Protein AF-A0A8I2B6J0-F1 (afdb_monomer_lite)

Structure (mmCIF, N/CA/C/O backbone):
data_AF-A0A8I2B6J0-F1
#
_entry.id   AF-A0A8I2B6J0-F1
#
loop_
_atom_site.group_PDB
_atom_site.id
_atom_site.type_symbol
_atom_site.label_atom_id
_atom_site.label_alt_id
_atom_site.label_comp_id
_atom_site.label_asym_id
_atom_site.label_entity_id
_atom_site.label_seq_id
_atom_site.pdbx_PDB_ins_code
_atom_site.Cartn_x
_atom_site.Cartn_y
_atom_site.Cartn_z
_atom_site.occupancy
_atom_site.B_iso_or_equiv
_atom_site.auth_seq_id
_atom_site.auth_comp_id
_atom_site.auth_asym_id
_atom_site.auth_atom_id
_atom_site.pdbx_PDB_model_num
ATOM 1 N N . MET A 1 1 ? -18.695 4.225 -0.890 1.00 59.44 1 MET A N 1
ATOM 2 C CA . MET A 1 1 ? -17.745 3.247 -1.459 1.00 59.44 1 MET A CA 1
ATOM 3 C C . MET A 1 1 ? -16.549 3.201 -0.527 1.00 59.44 1 MET A C 1
ATOM 5 O O . MET A 1 1 ? -16.070 4.267 -0.164 1.00 59.44 1 MET A O 1
ATOM 9 N N . THR A 1 2 ? -16.141 2.014 -0.084 1.00 82.00 2 THR A N 1
ATOM 10 C CA . THR A 1 2 ? -15.019 1.823 0.850 1.00 82.00 2 THR A CA 1
ATOM 11 C C . THR A 1 2 ? -13.895 1.131 0.096 1.00 82.00 2 THR A C 1
ATOM 13 O O . THR A 1 2 ? -14.165 0.171 -0.619 1.00 82.00 2 THR A O 1
ATOM 16 N N . ILE A 1 3 ? -12.666 1.619 0.241 1.00 81.12 3 ILE A N 1
ATOM 17 C CA . ILE A 1 3 ? -11.475 1.020 -0.368 1.00 81.12 3 ILE A CA 1
ATOM 18 C C . ILE A 1 3 ? -10.672 0.364 0.754 1.00 81.12 3 ILE A C 1
ATOM 20 O O . ILE A 1 3 ? -10.423 0.998 1.781 1.00 81.12 3 ILE A O 1
ATOM 24 N N . ALA A 1 4 ? -10.313 -0.908 0.585 1.00 87.81 4 ALA A N 1
ATOM 25 C CA . ALA A 1 4 ? -9.485 -1.622 1.552 1.00 87.81 4 ALA A CA 1
ATOM 26 C C . ALA A 1 4 ? -8.018 -1.181 1.425 1.00 87.81 4 ALA A C 1
ATOM 28 O O . ALA A 1 4 ? -7.523 -1.011 0.312 1.00 87.81 4 ALA A O 1
ATOM 29 N N . VAL A 1 5 ? -7.326 -1.006 2.554 1.00 88.00 5 VAL A N 1
ATOM 30 C CA . VAL A 1 5 ? -5.896 -0.669 2.593 1.00 88.00 5 VAL A CA 1
ATOM 31 C C . VAL A 1 5 ? -5.163 -1.729 3.406 1.00 88.00 5 VAL A C 1
ATOM 33 O O . VAL A 1 5 ? -5.373 -1.822 4.615 1.00 88.00 5 VAL A O 1
ATOM 36 N N . ASP A 1 6 ? -4.280 -2.482 2.756 1.00 90.38 6 ASP A N 1
ATOM 37 C CA . ASP A 1 6 ? -3.460 -3.509 3.401 1.00 90.38 6 ASP A CA 1
ATOM 38 C C . ASP A 1 6 ? -2.009 -3.043 3.531 1.00 90.38 6 ASP A C 1
ATOM 40 O O . ASP A 1 6 ? -1.431 -2.444 2.621 1.00 90.38 6 ASP A O 1
ATOM 44 N N . LEU A 1 7 ? -1.393 -3.354 4.671 1.00 87.06 7 LEU A N 1
ATOM 45 C CA . LEU A 1 7 ? 0.026 -3.104 4.910 1.00 87.06 7 LEU A CA 1
ATOM 46 C C . LEU A 1 7 ? 0.840 -4.323 4.476 1.00 87.06 7 LEU A C 1
ATOM 48 O O . LEU A 1 7 ? 0.559 -5.447 4.892 1.00 87.06 7 LEU A O 1
ATOM 52 N N . THR A 1 8 ? 1.888 -4.104 3.688 1.00 86.62 8 THR A N 1
ATOM 53 C CA . THR A 1 8 ? 2.766 -5.181 3.219 1.00 86.62 8 THR A CA 1
ATOM 54 C C . THR A 1 8 ? 4.230 -4.767 3.263 1.00 86.62 8 THR A C 1
ATOM 56 O O . THR A 1 8 ? 4.569 -3.615 3.018 1.00 86.62 8 THR A O 1
ATOM 59 N N . THR A 1 9 ? 5.119 -5.709 3.567 1.00 84.94 9 THR A N 1
ATOM 60 C CA . THR A 1 9 ? 6.577 -5.527 3.453 1.00 84.94 9 THR A CA 1
ATOM 61 C C . THR A 1 9 ? 7.123 -6.035 2.118 1.00 84.94 9 THR A C 1
ATOM 63 O O . THR A 1 9 ? 8.318 -5.914 1.853 1.00 84.94 9 THR A O 1
ATOM 66 N N . LYS A 1 10 ? 6.265 -6.613 1.265 1.00 83.94 10 LYS A N 1
ATOM 67 C CA . LYS A 1 10 ? 6.659 -7.087 -0.066 1.00 83.94 10 LYS A CA 1
ATOM 68 C C . LYS A 1 10 ? 7.057 -5.906 -0.943 1.00 83.94 10 LYS A C 1
ATOM 70 O O . LY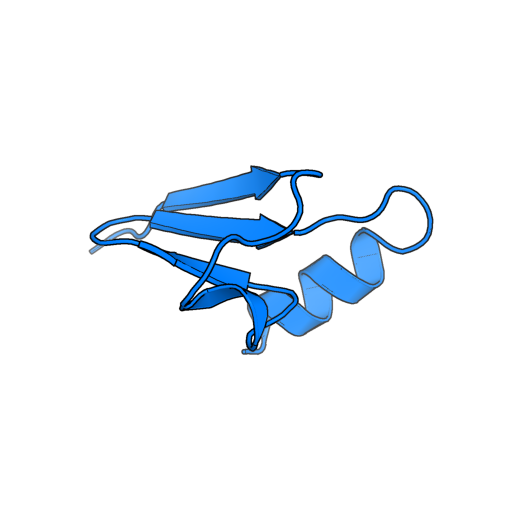S A 1 10 ? 6.437 -4.848 -0.876 1.00 83.94 10 LYS A O 1
ATOM 75 N N . THR A 1 11 ? 8.063 -6.089 -1.788 1.00 80.12 11 THR A N 1
ATOM 76 C CA . THR A 1 11 ? 8.401 -5.110 -2.826 1.00 80.12 11 THR A CA 1
ATOM 77 C C . THR A 1 11 ? 7.268 -5.059 -3.857 1.00 80.12 11 THR A C 1
ATOM 79 O O . THR A 1 11 ? 6.750 -6.119 -4.210 1.00 80.12 11 THR A O 1
ATOM 82 N N . PRO A 1 12 ? 6.849 -3.871 -4.326 1.00 78.12 12 PRO A N 1
ATOM 83 C CA . PRO A 1 12 ? 5.828 -3.784 -5.360 1.00 78.12 12 PRO A CA 1
ATOM 84 C C . PRO A 1 12 ? 6.301 -4.439 -6.660 1.00 78.12 12 PRO A C 1
ATOM 86 O O . PRO A 1 12 ? 7.422 -4.207 -7.117 1.00 78.12 12 PRO A O 1
ATOM 89 N N . GLU A 1 13 ? 5.440 -5.267 -7.245 1.00 81.06 13 GLU A N 1
ATOM 90 C CA . GLU A 1 13 ? 5.683 -5.941 -8.522 1.00 81.06 13 GLU A CA 1
ATOM 91 C C . GLU A 1 13 ? 5.347 -5.003 -9.695 1.00 81.06 13 GLU A C 1
ATOM 93 O O . GLU A 1 13 ? 4.588 -4.042 -9.551 1.00 81.06 13 GLU A O 1
ATOM 98 N N . ALA A 1 14 ? 5.928 -5.243 -10.874 1.00 76.62 14 ALA A N 1
ATOM 99 C CA . ALA A 1 14 ? 5.574 -4.481 -12.072 1.00 76.62 14 ALA A CA 1
ATOM 100 C C . ALA A 1 14 ? 4.095 -4.735 -12.446 1.00 76.62 14 ALA A C 1
ATOM 102 O O . ALA A 1 14 ? 3.651 -5.879 -12.358 1.00 76.62 14 ALA A O 1
ATOM 103 N N . PRO A 1 15 ? 3.331 -3.715 -12.886 1.00 76.62 15 PRO A N 1
ATOM 104 C CA . PRO A 1 15 ? 3.768 -2.371 -13.287 1.00 76.62 15 PRO A CA 1
ATOM 105 C C . PRO A 1 15 ? 3.873 -1.337 -12.146 1.00 76.62 15 PRO A C 1
ATOM 107 O O . PRO A 1 15 ? 4.344 -0.225 -12.377 1.00 76.62 15 PRO A O 1
ATOM 110 N N . TRP A 1 16 ? 3.465 -1.676 -10.922 1.00 72.81 16 TRP A N 1
ATOM 111 C CA . TRP A 1 16 ? 3.380 -0.740 -9.787 1.00 72.81 16 TRP A CA 1
ATOM 112 C C . TRP A 1 16 ? 4.705 -0.527 -9.047 1.00 72.81 16 TRP A C 1
ATOM 114 O O . TRP A 1 16 ? 4.805 0.339 -8.180 1.00 72.81 16 TRP A O 1
ATOM 124 N N . SER A 1 17 ? 5.758 -1.254 -9.430 1.00 67.19 17 SER A N 1
ATOM 125 C CA . SER A 1 17 ? 7.124 -1.091 -8.914 1.00 67.19 17 SER A CA 1
ATOM 126 C C . SER A 1 17 ? 7.679 0.337 -9.045 1.00 67.19 17 SER A C 1
ATOM 128 O O . SER A 1 17 ? 8.581 0.710 -8.296 1.00 67.19 17 SER A O 1
ATOM 130 N N . ALA A 1 18 ? 7.123 1.153 -9.949 1.00 61.38 18 ALA A N 1
ATOM 131 C CA . ALA A 1 18 ? 7.467 2.564 -10.134 1.00 61.38 18 ALA A CA 1
ATOM 132 C C . ALA A 1 18 ? 6.686 3.544 -9.227 1.00 61.38 18 ALA A C 1
ATOM 134 O O . ALA A 1 18 ? 6.989 4.736 -9.239 1.00 61.38 18 ALA A O 1
ATOM 135 N N . GLN A 1 19 ? 5.707 3.073 -8.440 1.00 63.59 19 GLN A N 1
ATOM 136 C CA . GLN A 1 19 ? 4.837 3.897 -7.581 1.00 63.59 19 GLN A CA 1
ATOM 137 C C . GLN A 1 19 ? 5.033 3.687 -6.056 1.00 63.59 19 GLN A C 1
ATOM 139 O O . GLN A 1 19 ? 4.065 3.722 -5.301 1.00 63.59 19 GLN A O 1
ATOM 144 N N . PRO A 1 20 ? 6.250 3.495 -5.504 1.00 63.94 20 PRO A N 1
ATOM 145 C CA . PRO A 1 20 ? 6.396 3.384 -4.054 1.00 63.94 20 PRO A CA 1
ATOM 146 C C . PRO A 1 20 ? 5.993 4.706 -3.363 1.00 63.94 20 PRO A C 1
ATOM 148 O O . PRO A 1 20 ? 6.402 5.777 -3.816 1.00 63.94 20 PRO A O 1
ATOM 151 N N . PRO A 1 21 ? 5.242 4.671 -2.242 1.00 73.88 21 PRO A N 1
ATOM 152 C CA . PRO A 1 21 ? 5.040 3.526 -1.351 1.00 73.88 21 PRO A CA 1
ATOM 153 C C . PRO A 1 21 ? 3.699 2.782 -1.520 1.00 73.88 21 PRO A C 1
ATOM 155 O O . PRO A 1 21 ? 3.322 2.057 -0.599 1.00 73.88 21 PRO A O 1
ATOM 158 N N . VAL A 1 22 ? 2.973 2.949 -2.632 1.00 81.81 22 VAL A N 1
ATOM 159 C CA . VAL A 1 22 ? 1.599 2.440 -2.788 1.00 81.81 22 VAL A CA 1
ATOM 160 C C . VAL A 1 22 ? 1.404 1.692 -4.110 1.00 81.81 22 VAL A C 1
ATOM 162 O O . VAL A 1 22 ? 1.779 2.194 -5.159 1.00 81.81 22 VAL A O 1
ATOM 165 N N . SER A 1 23 ? 0.751 0.530 -4.079 1.00 86.06 23 SER A N 1
ATOM 166 C CA . SER A 1 23 ? 0.266 -0.142 -5.295 1.00 86.06 23 SER A CA 1
ATOM 167 C C . SER A 1 23 ? -1.257 -0.165 -5.334 1.00 86.06 23 SER A C 1
ATOM 169 O O . SER A 1 23 ? -1.907 -0.484 -4.334 1.00 86.06 23 SER A O 1
ATOM 171 N N . LEU A 1 24 ? -1.819 0.181 -6.493 1.00 83.75 24 LEU A N 1
ATOM 172 C CA . LEU A 1 24 ? -3.260 0.180 -6.736 1.00 83.75 24 LEU A CA 1
ATOM 173 C C . LEU A 1 24 ? -3.685 -1.134 -7.389 1.00 83.75 24 LEU A C 1
ATOM 175 O O . LEU A 1 24 ? -3.184 -1.498 -8.452 1.00 83.75 24 LEU A O 1
ATOM 179 N N . HIS A 1 25 ? -4.654 -1.798 -6.775 1.00 82.25 25 HIS A N 1
ATOM 180 C CA . HIS A 1 25 ? -5.301 -3.000 -7.287 1.00 82.25 25 HIS A CA 1
ATOM 181 C C . HIS A 1 25 ? -6.816 -2.764 -7.359 1.00 82.25 25 HIS A C 1
ATOM 183 O O . HIS A 1 25 ? -7.329 -1.824 -6.752 1.00 82.25 25 HIS A O 1
ATOM 189 N N . ASP A 1 26 ? -7.543 -3.624 -8.076 1.00 81.12 26 ASP A N 1
ATOM 190 C CA . ASP A 1 26 ? -8.928 -3.366 -8.510 1.00 81.12 26 ASP A CA 1
ATOM 191 C C . ASP A 1 26 ? -9.887 -2.885 -7.403 1.00 81.12 26 ASP A C 1
ATOM 193 O O . ASP A 1 26 ? -10.757 -2.065 -7.673 1.00 81.12 26 ASP A O 1
ATOM 197 N N . ASN A 1 27 ? -9.726 -3.349 -6.156 1.00 82.56 27 ASN A N 1
ATOM 198 C CA . ASN A 1 27 ? -10.549 -2.931 -5.008 1.00 82.56 27 ASN A CA 1
ATOM 199 C C . ASN A 1 27 ? -9.748 -2.695 -3.717 1.00 82.56 27 ASN A C 1
ATOM 201 O O . ASN A 1 27 ? -10.318 -2.651 -2.621 1.00 82.56 27 ASN A O 1
ATOM 205 N N . LEU A 1 28 ? -8.425 -2.599 -3.822 1.00 84.88 28 LEU A N 1
ATOM 206 C CA . LEU A 1 28 ? -7.556 -2.534 -2.657 1.00 84.88 28 LEU A CA 1
ATOM 207 C C . LEU A 1 28 ? -6.287 -1.739 -2.947 1.00 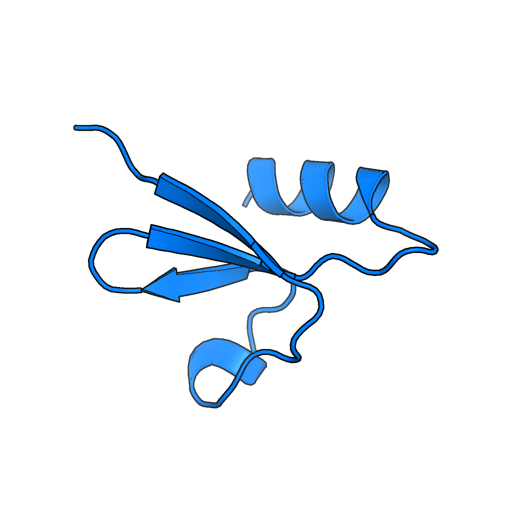84.88 28 LEU A C 1
ATOM 209 O O . LEU A 1 28 ? -5.806 -1.664 -4.077 1.00 84.88 28 LEU A O 1
ATOM 213 N N . VAL A 1 29 ? -5.741 -1.165 -1.887 1.00 87.25 29 VAL A N 1
ATOM 214 C CA . VAL A 1 29 ? -4.512 -0.386 -1.906 1.00 87.25 29 VAL A CA 1
ATOM 215 C C . VAL A 1 29 ? -3.493 -1.103 -1.038 1.00 87.25 29 VAL A C 1
ATOM 217 O O . VAL A 1 29 ? -3.736 -1.347 0.143 1.00 87.25 29 VAL A O 1
ATOM 220 N N . TRP A 1 30 ? -2.342 -1.441 -1.608 1.00 89.06 30 TR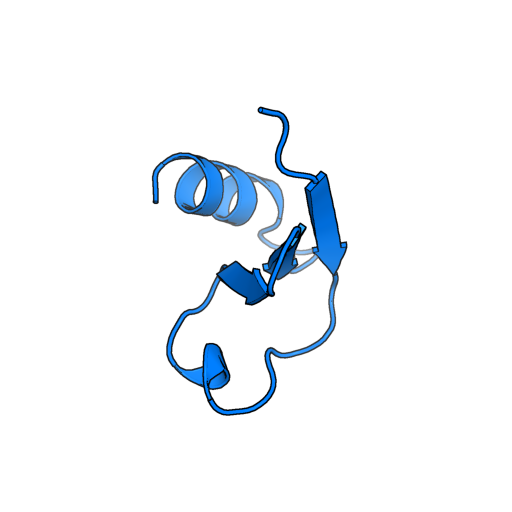P A N 1
ATOM 221 C CA . TRP A 1 30 ? -1.222 -1.981 -0.843 1.00 89.06 30 TRP A CA 1
ATOM 222 C C . TRP A 1 30 ? -0.267 -0.870 -0.455 1.00 89.06 30 TRP A C 1
ATOM 224 O O . TRP A 1 30 ? 0.267 -0.171 -1.311 1.00 89.06 30 TRP A O 1
ATOM 234 N N . LEU A 1 31 ? -0.027 -0.730 0.845 1.00 87.94 31 LEU A N 1
ATOM 235 C CA . LEU A 1 31 ? 0.924 0.218 1.400 1.00 87.94 31 LEU A CA 1
ATOM 236 C C . LEU A 1 31 ? 2.197 -0.527 1.793 1.00 87.94 31 LEU A C 1
ATOM 238 O O . LEU A 1 31 ? 2.218 -1.343 2.719 1.00 87.94 31 LEU A O 1
ATOM 242 N N . HIS A 1 32 ? 3.273 -0.223 1.078 1.00 85.38 32 HIS A N 1
ATOM 243 C CA . HIS A 1 32 ? 4.563 -0.878 1.222 1.00 85.38 32 HIS A CA 1
ATOM 244 C C . HIS A 1 32 ? 5.347 -0.260 2.388 1.00 85.38 32 HIS A C 1
ATOM 246 O O . HIS A 1 32 ? 6.012 0.779 2.255 1.00 85.38 32 HIS A O 1
ATOM 252 N N . VAL A 1 33 ? 5.251 -0.898 3.554 1.00 82.81 33 VAL A N 1
ATOM 253 C CA . VAL A 1 33 ? 5.895 -0.466 4.798 1.00 82.81 33 VAL A CA 1
ATOM 254 C C . VAL A 1 33 ? 7.301 -1.044 4.938 1.00 82.81 33 VAL A C 1
ATOM 256 O O . VAL A 1 33 ? 7.576 -2.180 4.565 1.00 82.81 33 VAL A O 1
ATOM 259 N N . ASP A 1 34 ? 8.191 -0.241 5.512 1.00 80.31 34 ASP A N 1
ATOM 260 C CA . ASP A 1 34 ? 9.547 -0.634 5.892 1.00 80.31 34 ASP A CA 1
ATOM 261 C C . ASP A 1 34 ? 9.659 -0.472 7.413 1.00 80.31 34 ASP A C 1
ATOM 263 O O . ASP A 1 34 ? 9.427 0.647 7.879 1.00 80.31 34 ASP A O 1
ATOM 267 N N . PRO A 1 35 ? 10.028 -1.515 8.184 1.00 72.44 35 PRO A N 1
ATOM 268 C CA . PRO A 1 35 ? 10.091 -1.467 9.646 1.00 72.44 35 PRO A CA 1
ATOM 269 C C . PRO A 1 35 ? 10.851 -0.266 10.229 1.00 72.44 35 PRO A C 1
ATOM 271 O O . PRO A 1 35 ? 10.520 0.184 11.324 1.00 72.44 35 PRO A O 1
ATOM 274 N N . GLN A 1 36 ? 11.836 0.284 9.513 1.00 78.06 36 GLN A N 1
ATOM 275 C CA . GLN A 1 36 ? 12.630 1.432 9.966 1.00 78.06 36 GLN A CA 1
ATOM 276 C C . GLN A 1 36 ? 11.941 2.783 9.712 1.00 78.06 36 GLN A C 1
ATOM 278 O O . GLN A 1 36 ? 12.250 3.774 10.372 1.00 78.06 36 GLN A O 1
ATOM 283 N N . TYR A 1 37 ? 10.993 2.844 8.769 1.00 75.06 37 TYR A N 1
ATOM 284 C CA . TYR A 1 37 ? 10.375 4.092 8.301 1.00 75.06 37 TYR A CA 1
ATOM 285 C C . TYR A 1 37 ? 8.841 4.029 8.167 1.00 75.06 37 TYR A C 1
ATOM 287 O O . TYR A 1 37 ? 8.252 4.925 7.550 1.00 75.06 37 TYR A O 1
ATOM 295 N N . SER A 1 38 ? 8.186 3.012 8.742 1.00 72.38 38 SER A N 1
ATOM 296 C CA . SER A 1 38 ? 6.757 2.708 8.559 1.00 72.38 38 SER A CA 1
ATOM 297 C C . SER A 1 38 ? 5.842 3.914 8.775 1.00 72.38 38 SER A C 1
ATOM 299 O O . SER A 1 38 ? 5.027 4.208 7.909 1.00 72.38 38 SER A O 1
ATOM 301 N N . LEU A 1 39 ? 6.003 4.675 9.866 1.00 81.38 39 LEU A N 1
ATOM 302 C CA . LEU A 1 39 ? 5.103 5.799 10.182 1.00 81.38 39 LEU A CA 1
ATOM 303 C C . LEU A 1 39 ? 5.172 6.935 9.151 1.00 81.38 39 LEU A C 1
ATOM 305 O O . LEU A 1 39 ? 4.144 7.458 8.725 1.00 81.38 39 LEU A O 1
ATOM 309 N N . ARG A 1 40 ? 6.381 7.295 8.700 1.00 83.50 40 ARG A N 1
ATOM 310 C CA . ARG A 1 40 ? 6.572 8.336 7.679 1.00 83.50 40 ARG A CA 1
ATOM 311 C C . ARG A 1 40 ? 6.034 7.888 6.320 1.00 83.50 40 ARG A C 1
ATOM 313 O O . ARG A 1 40 ? 5.444 8.691 5.604 1.00 83.50 40 ARG A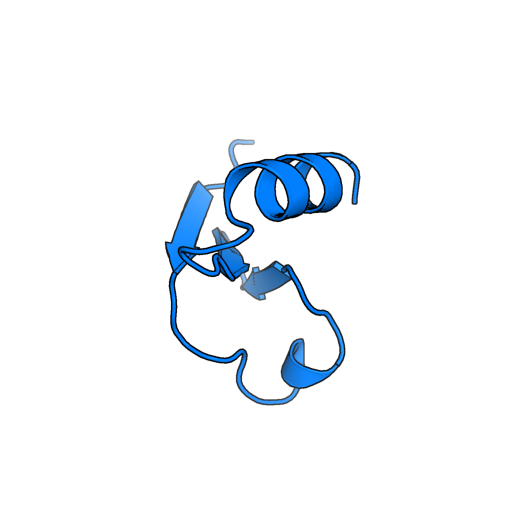 O 1
ATOM 320 N N . ARG A 1 41 ? 6.226 6.613 5.968 1.00 77.81 41 ARG A N 1
ATOM 321 C CA . ARG A 1 41 ? 5.697 6.038 4.722 1.00 77.81 41 ARG A CA 1
ATOM 322 C C . ARG A 1 41 ? 4.175 5.977 4.729 1.00 77.81 41 ARG A C 1
ATOM 324 O O . ARG A 1 41 ? 3.578 6.346 3.727 1.00 77.81 41 ARG A O 1
ATOM 331 N N . ILE A 1 42 ? 3.568 5.604 5.857 1.00 81.50 42 ILE A N 1
ATOM 332 C CA . ILE A 1 42 ? 2.111 5.603 6.021 1.00 81.50 42 ILE A CA 1
ATOM 333 C C . ILE A 1 42 ? 1.546 7.014 5.845 1.00 81.50 42 ILE A C 1
ATOM 335 O O . ILE A 1 42 ? 0.595 7.199 5.094 1.00 81.50 42 ILE A O 1
ATOM 339 N N . LEU A 1 43 ? 2.165 8.023 6.466 1.00 84.38 43 LEU A N 1
ATOM 340 C CA . LEU A 1 43 ? 1.721 9.410 6.320 1.00 84.38 43 LEU A CA 1
ATOM 341 C C . LEU A 1 43 ? 1.804 9.902 4.866 1.00 84.38 43 LEU A C 1
ATOM 343 O O . LEU A 1 43 ? 0.885 10.563 4.391 1.00 84.38 43 LEU A O 1
ATOM 347 N N . ASN A 1 44 ? 2.896 9.593 4.164 1.00 82.00 44 ASN A N 1
ATOM 348 C CA . ASN A 1 44 ? 3.064 9.993 2.766 1.00 82.00 44 ASN A CA 1
ATOM 349 C C . ASN A 1 44 ? 2.088 9.257 1.837 1.00 82.00 44 ASN A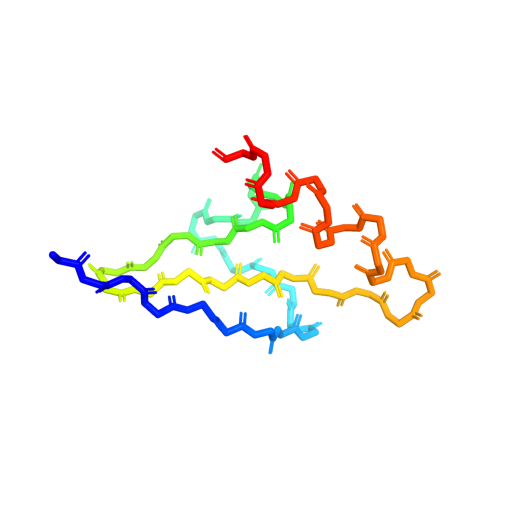 C 1
ATOM 351 O O . ASN A 1 44 ? 1.537 9.882 0.941 1.00 82.00 44 ASN A O 1
ATOM 355 N N . ALA A 1 45 ? 1.848 7.966 2.079 1.00 79.56 45 ALA A N 1
ATOM 356 C CA . ALA A 1 45 ? 0.887 7.156 1.337 1.00 79.56 45 ALA A CA 1
ATOM 357 C C . ALA A 1 45 ? -0.560 7.625 1.531 1.00 79.56 45 ALA A C 1
ATOM 359 O O . ALA A 1 45 ? -1.320 7.612 0.583 1.00 79.56 45 ALA A O 1
ATOM 360 N N . ALA A 1 46 ? -0.937 8.060 2.738 1.00 82.69 46 ALA A N 1
ATOM 361 C CA . ALA A 1 46 ? -2.284 8.565 3.013 1.00 82.69 46 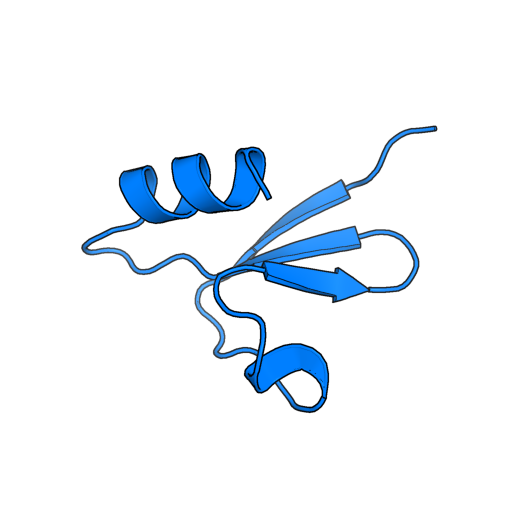ALA A CA 1
ATOM 362 C C . ALA A 1 46 ? -2.558 9.951 2.399 1.00 82.69 46 ALA A C 1
ATOM 364 O O . ALA A 1 46 ? -3.712 10.363 2.306 1.00 82.69 46 ALA A O 1
ATOM 365 N N . ARG A 1 47 ? -1.504 10.702 2.052 1.00 82.94 47 ARG A N 1
ATOM 366 C CA . ARG A 1 47 ? -1.615 11.990 1.350 1.00 82.94 47 ARG A CA 1
ATOM 367 C C . ARG A 1 47 ? -1.695 11.838 -0.166 1.00 82.94 47 ARG A C 1
ATOM 369 O O . ARG A 1 47 ? -2.218 12.747 -0.805 1.00 82.94 47 ARG A O 1
ATOM 376 N N . ALA A 1 48 ? -1.077 10.788 -0.700 1.00 72.06 48 ALA A N 1
ATOM 377 C CA . ALA A 1 48 ? -1.087 10.459 -2.120 1.00 72.06 48 ALA A CA 1
ATOM 378 C C . ALA A 1 48 ? -2.429 9.826 -2.504 1.00 72.06 48 ALA A C 1
ATOM 380 O O . ALA A 1 48 ? -2.896 10.128 -3.622 1.00 72.06 48 ALA A O 1
#

Foldseek 3Di:
DDAAEAEDCDQDDPPCNVPPQWDDDPRYIYGHADPVCRVVSVVVVVVD

Sequence (48 aa):
MTIAVDLTTKTPEAPWSAQPPVSLHDNLVWLHVDPQYSLRRILNAARA

pLDDT: mean 79.74, std 7.27, range [59.44, 90.38]

Organism: Plesiomonas shigelloides (NCBI:txid703)

Secondary structure (DSSP, 8-state):
---EEEEE-SPPPTTGGGSTTEEEETTEEEEE--TTTHHHHHHHHHH-

Radius of gyration: 10.27 Å; chains: 1; bounding box: 30×19×24 Å